Protein AF-A0AAW1XCC6-F1 (afdb_monomer_lite)

Organism: Rubus argutus (NCBI:txid59490)

Secondary structure (DSSP, 8-state):
-PPPEEEEETTTEEEETTS-EE-SSPPPP----S--TTT----EEEEEEETTEEEEEEPP-PPPP-

Structure (mmCIF, N/CA/C/O backbone):
data_AF-A0AAW1XCC6-F1
#
_entry.id   AF-A0AAW1XCC6-F1
#
loop_
_atom_site.group_PDB
_atom_site.id
_atom_site.type_symbol
_atom_site.label_atom_id
_atom_site.label_alt_id
_atom_site.label_comp_id
_atom_site.label_asym_id
_atom_site.label_entity_id
_atom_site.label_seq_id
_atom_site.pdbx_PDB_ins_code
_atom_site.Cartn_x
_atom_site.Cartn_y
_atom_site.Cartn_z
_atom_site.occupancy
_atom_site.B_iso_or_equiv
_atom_site.auth_seq_id
_atom_site.auth_comp_id
_atom_site.auth_asym_id
_atom_site.auth_atom_id
_atom_site.pdbx_PDB_model_num
ATOM 1 N N . MET A 1 1 ? -25.235 4.334 11.722 1.00 53.25 1 MET A N 1
ATOM 2 C CA . MET A 1 1 ? -24.336 4.758 12.818 1.00 53.25 1 MET A CA 1
ATOM 3 C C . MET A 1 1 ? -23.092 5.347 12.182 1.00 53.25 1 MET A C 1
ATOM 5 O O . MET A 1 1 ? -22.548 4.709 11.290 1.00 53.25 1 MET A O 1
ATOM 9 N N . ALA A 1 2 ? -22.703 6.567 12.550 1.00 75.19 2 ALA A N 1
ATOM 10 C CA . ALA A 1 2 ? -21.462 7.162 12.058 1.00 75.19 2 ALA A CA 1
ATOM 11 C C . ALA A 1 2 ? -20.272 6.446 12.714 1.00 75.19 2 ALA A C 1
ATOM 13 O O . ALA A 1 2 ? -20.294 6.225 13.925 1.00 75.19 2 ALA A O 1
ATOM 14 N N . LYS A 1 3 ? -19.271 6.044 11.924 1.00 82.50 3 LYS A N 1
ATOM 15 C CA . LYS A 1 3 ? -18.042 5.453 12.465 1.00 82.50 3 LYS A CA 1
ATOM 16 C C . LYS A 1 3 ? -17.213 6.543 13.141 1.00 82.50 3 LYS A C 1
ATOM 18 O O . LYS A 1 3 ? -16.987 7.598 12.553 1.00 82.50 3 LYS A O 1
ATOM 23 N N . GLU A 1 4 ? -16.766 6.284 14.365 1.00 90.31 4 GLU A N 1
ATOM 24 C CA . GLU A 1 4 ? -15.960 7.232 15.132 1.00 90.31 4 GLU A CA 1
ATOM 25 C C . GLU A 1 4 ? -14.497 7.191 14.673 1.00 90.31 4 GLU A C 1
ATOM 27 O O . GLU A 1 4 ? -13.891 6.118 14.578 1.00 90.31 4 GLU A O 1
ATOM 32 N N . ILE A 1 5 ? -13.935 8.362 14.372 1.00 89.44 5 ILE A N 1
ATOM 33 C CA . ILE A 1 5 ? -12.557 8.510 13.896 1.00 89.44 5 ILE A CA 1
ATOM 34 C C . ILE A 1 5 ? -11.610 8.406 15.095 1.00 89.44 5 ILE A C 1
ATOM 36 O O . ILE A 1 5 ? -11.769 9.109 16.092 1.00 89.44 5 ILE A O 1
ATOM 40 N N . ALA A 1 6 ? -10.628 7.513 14.999 1.00 91.25 6 ALA A N 1
ATOM 41 C CA . ALA A 1 6 ? -9.548 7.395 15.972 1.00 91.25 6 ALA A CA 1
ATOM 42 C C . ALA A 1 6 ? -8.404 8.366 15.653 1.00 91.25 6 ALA A C 1
ATOM 44 O O . ALA A 1 6 ? -7.865 9.003 16.553 1.00 91.25 6 ALA A O 1
ATOM 45 N N . SER A 1 7 ? -8.027 8.462 14.375 1.00 88.12 7 SER A N 1
ATOM 46 C CA . SER A 1 7 ? -6.977 9.354 13.881 1.00 88.12 7 SER A CA 1
ATOM 47 C C . SER A 1 7 ? -7.177 9.610 12.389 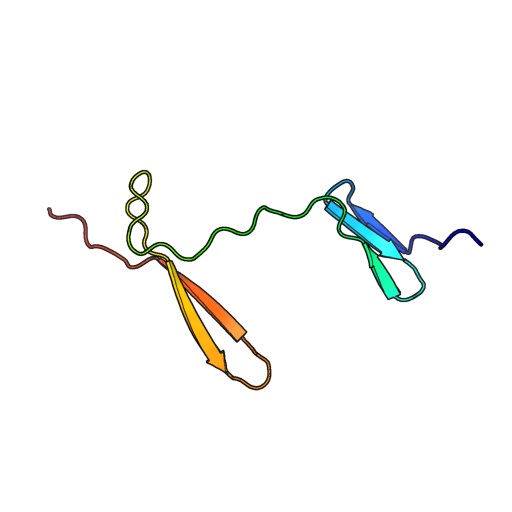1.00 88.12 7 SER A C 1
ATOM 49 O O . SER A 1 7 ? -7.566 8.703 11.653 1.00 88.12 7 SER A O 1
ATOM 51 N N . GLU A 1 8 ? -6.913 10.826 11.922 1.00 90.00 8 GLU A N 1
ATOM 52 C CA . GLU A 1 8 ? -7.004 11.168 10.504 1.00 90.00 8 GLU A CA 1
ATOM 53 C C . GLU A 1 8 ? -5.871 12.090 10.060 1.00 90.00 8 GLU A C 1
ATOM 55 O O . GLU A 1 8 ? -5.400 12.946 10.807 1.00 90.00 8 GLU A O 1
ATOM 60 N N . LEU A 1 9 ? -5.446 11.906 8.814 1.00 88.00 9 LEU A N 1
ATOM 61 C CA . LEU A 1 9 ? -4.505 12.76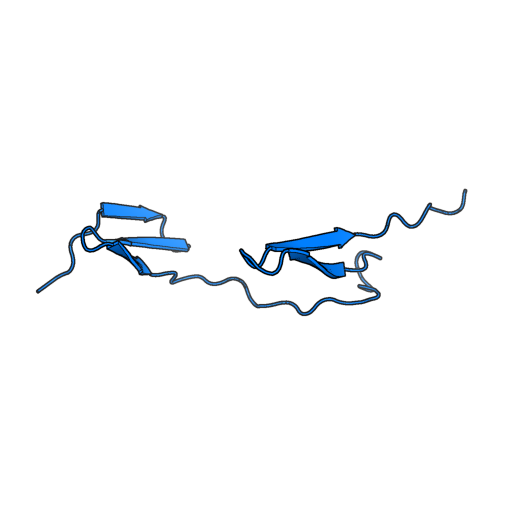8 8.117 1.00 88.00 9 LEU A CA 1
ATOM 62 C C . LEU A 1 9 ? -5.044 12.962 6.701 1.00 88.00 9 LEU A C 1
ATOM 64 O O . LEU A 1 9 ? -4.705 12.234 5.771 1.00 88.00 9 LEU A O 1
ATOM 68 N N . LEU A 1 10 ? -5.973 13.906 6.560 1.00 85.50 10 LEU A N 1
ATOM 69 C CA . LEU A 1 10 ? -6.656 14.165 5.295 1.00 85.50 10 LEU A CA 1
ATOM 70 C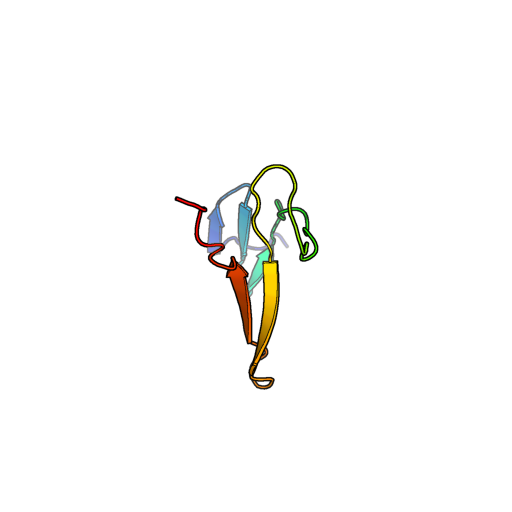 C . LEU A 1 10 ? -5.749 14.911 4.317 1.00 85.50 10 LEU A C 1
ATOM 72 O O . LEU A 1 10 ? -5.005 15.795 4.742 1.00 85.50 10 LEU A O 1
ATOM 76 N N . PRO A 1 11 ? -5.828 14.603 3.009 1.00 86.06 11 PRO A N 1
ATOM 77 C CA . PRO A 1 11 ? -6.698 13.613 2.342 1.00 86.06 11 PRO A CA 1
ATOM 78 C C . PRO A 1 11 ? -6.120 12.181 2.276 1.00 86.06 11 PRO A C 1
ATOM 80 O O . PRO A 1 11 ? -6.684 11.323 1.603 1.00 86.06 11 PRO A O 1
ATOM 83 N N . LEU A 1 12 ? -4.998 11.917 2.947 1.00 84.06 12 LEU A N 1
ATOM 84 C CA . LEU A 1 12 ? -4.200 10.700 2.779 1.00 84.06 12 LEU A CA 1
ATOM 85 C C . LEU A 1 12 ? -4.821 9.459 3.439 1.00 84.06 12 LEU A C 1
ATOM 87 O O . LEU A 1 12 ? -4.950 8.420 2.795 1.00 84.06 12 LEU A O 1
ATOM 91 N N . ILE A 1 13 ? -5.206 9.539 4.716 1.00 90.00 13 ILE A N 1
ATOM 92 C CA . ILE A 1 13 ? -5.649 8.368 5.487 1.00 90.00 13 ILE A CA 1
ATOM 93 C C . ILE A 1 13 ? -6.639 8.745 6.597 1.00 90.00 13 ILE A C 1
ATOM 95 O O . ILE A 1 13 ? -6.507 9.783 7.246 1.00 90.00 13 ILE A O 1
ATOM 99 N N . ARG A 1 14 ? -7.623 7.878 6.844 1.00 91.69 14 ARG A N 1
ATOM 100 C CA . ARG A 1 14 ? -8.534 7.922 7.995 1.00 91.69 14 ARG A CA 1
ATOM 101 C C . ARG A 1 14 ? -8.522 6.576 8.702 1.00 91.69 14 ARG A C 1
ATOM 103 O O . ARG A 1 14 ? -8.694 5.540 8.067 1.00 91.69 14 ARG A O 1
ATOM 110 N N . VAL A 1 15 ? -8.343 6.594 10.015 1.00 91.75 15 VAL A N 1
ATOM 111 C CA . VAL A 1 15 ? -8.362 5.412 10.877 1.00 91.75 15 VAL A CA 1
ATOM 112 C C . VAL A 1 15 ? -9.544 5.532 11.827 1.00 91.75 15 VAL A C 1
ATOM 114 O O . VAL A 1 15 ? -9.676 6.514 12.559 1.00 91.75 15 VAL A O 1
ATOM 117 N N . TYR A 1 16 ? -10.403 4.524 11.827 1.00 93.56 16 TYR A N 1
ATOM 118 C CA . TYR A 1 16 ? -11.579 4.445 12.683 1.00 93.56 16 TYR A CA 1
ATOM 119 C C . TYR A 1 16 ? -11.286 3.652 13.954 1.00 93.56 16 TYR A C 1
ATOM 121 O O . TYR A 1 16 ? -10.407 2.789 13.983 1.00 93.56 16 TYR A O 1
ATOM 129 N N . LYS A 1 17 ? -12.054 3.906 15.017 1.00 92.12 17 LYS A N 1
ATOM 130 C CA . LYS A 1 17 ? -11.925 3.167 16.285 1.00 92.12 17 LYS A CA 1
ATOM 131 C C . LYS A 1 17 ? -12.267 1.683 16.169 1.00 92.12 17 LYS A C 1
ATOM 133 O O . LYS A 1 17 ? -11.805 0.895 16.985 1.00 92.12 17 LYS A O 1
ATOM 138 N N . ASP A 1 18 ? -13.042 1.304 15.155 1.00 90.25 18 ASP A N 1
ATOM 139 C CA . ASP A 1 18 ? -13.365 -0.093 14.844 1.00 90.25 18 ASP A CA 1
ATOM 140 C C . ASP A 1 18 ? -12.204 -0.846 14.156 1.00 90.25 18 ASP A C 1
ATOM 142 O O . ASP A 1 18 ? -12.339 -2.027 13.846 1.00 90.25 18 A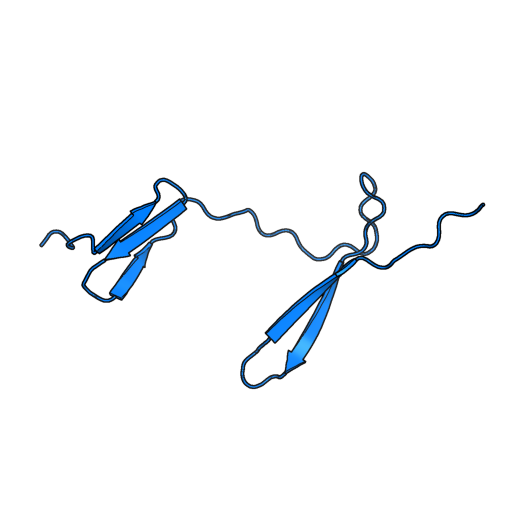SP A O 1
ATOM 146 N N . GLY A 1 19 ? -11.069 -0.177 13.916 1.00 85.12 19 GLY A N 1
ATOM 147 C CA . GLY A 1 19 ? -9.900 -0.733 13.235 1.00 85.12 19 GLY A CA 1
ATOM 148 C C . GLY A 1 19 ? -9.951 -0.623 11.709 1.00 85.12 19 GLY A C 1
ATOM 149 O O . GLY A 1 19 ? -8.991 -1.006 11.041 1.00 85.12 19 GLY A O 1
ATOM 150 N N . THR A 1 20 ? -11.029 -0.080 11.136 1.00 89.06 20 THR A N 1
ATOM 151 C CA . THR A 1 20 ? -11.113 0.166 9.691 1.00 89.06 20 THR A CA 1
ATOM 152 C C . THR A 1 20 ? -10.171 1.300 9.298 1.00 89.06 20 THR A C 1
ATOM 154 O O . THR A 1 20 ? -10.062 2.308 9.999 1.00 89.06 20 THR A O 1
ATOM 157 N N . VAL A 1 21 ? -9.526 1.164 8.141 1.00 90.00 21 VAL A N 1
ATOM 158 C CA . VAL A 1 21 ? -8.683 2.207 7.554 1.00 90.00 21 VAL A CA 1
ATOM 159 C C . VAL A 1 21 ? -9.224 2.567 6.178 1.00 90.00 21 VAL A C 1
ATOM 161 O O . VAL A 1 21 ? -9.357 1.702 5.316 1.00 90.00 21 VAL A O 1
ATOM 164 N N . GLU A 1 22 ? -9.503 3.845 5.966 1.00 88.44 22 GLU A N 1
ATOM 165 C CA . GLU A 1 22 ? -9.792 4.421 4.657 1.00 88.44 22 GLU A CA 1
ATOM 166 C C . GLU A 1 22 ? -8.551 5.142 4.128 1.00 88.44 22 GLU A C 1
ATOM 168 O O . GLU A 1 22 ? -7.870 5.857 4.866 1.00 88.44 22 GLU A O 1
ATOM 173 N N . ARG A 1 23 ? -8.263 4.970 2.835 1.00 89.12 23 ARG A N 1
ATOM 174 C CA . ARG A 1 23 ? -7.158 5.630 2.123 1.00 89.12 23 ARG A CA 1
ATOM 175 C C . ARG A 1 23 ? -7.733 6.410 0.937 1.00 89.12 23 ARG A C 1
ATOM 177 O O . ARG A 1 23 ? -7.778 5.874 -0.164 1.00 89.12 23 ARG A O 1
ATOM 184 N N . PRO A 1 24 ? -8.261 7.626 1.163 1.00 82.12 24 PRO A N 1
ATOM 185 C CA . PRO A 1 24 ? -8.994 8.368 0.135 1.00 82.12 24 PRO A CA 1
ATOM 186 C C . PRO A 1 24 ? -8.102 8.863 -1.007 1.00 82.12 24 PRO A C 1
ATOM 188 O O . PRO A 1 24 ? -8.577 9.041 -2.125 1.00 82.12 24 PRO A O 1
ATOM 191 N N . MET A 1 25 ? -6.821 9.099 -0.724 1.00 79.88 25 MET A N 1
ATOM 192 C CA . MET A 1 25 ? -5.826 9.509 -1.706 1.00 79.88 25 MET A CA 1
ATOM 193 C C . MET A 1 25 ? -4.784 8.403 -1.847 1.00 79.88 25 MET A C 1
ATOM 195 O O . MET A 1 25 ? -3.862 8.286 -1.041 1.00 79.88 25 MET A O 1
ATOM 199 N N . GLU A 1 26 ? -4.961 7.579 -2.875 1.00 73.94 26 GLU A N 1
ATOM 200 C CA . GLU A 1 26 ? -4.018 6.529 -3.245 1.00 73.94 26 GLU A CA 1
ATOM 201 C C . GLU A 1 26 ? -3.036 7.067 -4.294 1.00 73.94 26 GLU A C 1
ATOM 203 O O . GLU A 1 26 ? -3.418 7.814 -5.199 1.00 73.94 26 GLU A O 1
ATOM 208 N N . SER A 1 27 ? -1.754 6.723 -4.171 1.00 74.75 27 SER A N 1
ATOM 209 C CA . SER A 1 27 ? -0.783 7.019 -5.224 1.00 74.75 27 SER A CA 1
ATOM 210 C C . SER A 1 27 ? -1.066 6.138 -6.441 1.00 74.75 27 SER A C 1
ATOM 212 O O . SER A 1 27 ? -1.331 4.946 -6.255 1.00 74.75 27 SER A O 1
ATOM 214 N N . PRO A 1 28 ? -0.962 6.662 -7.675 1.00 77.00 28 PRO A N 1
ATOM 215 C CA . PRO A 1 28 ? -1.093 5.834 -8.864 1.00 77.00 28 PRO A CA 1
ATOM 216 C C . PRO A 1 28 ? -0.038 4.727 -8.834 1.00 77.00 28 PRO A C 1
ATOM 218 O O . PRO A 1 28 ? 1.137 4.977 -8.561 1.00 77.00 28 PRO A O 1
ATOM 221 N N . TYR A 1 29 ? -0.466 3.495 -9.100 1.00 75.12 29 TYR A N 1
ATOM 222 C CA . TYR A 1 29 ? 0.454 2.374 -9.231 1.00 75.12 29 TYR A CA 1
ATOM 223 C C . TYR A 1 29 ? 1.328 2.577 -10.475 1.00 75.12 29 TYR A C 1
ATOM 225 O O . TYR A 1 29 ? 0.807 2.694 -11.586 1.00 75.12 29 TYR A O 1
ATOM 233 N N . VAL A 1 30 ? 2.650 2.610 -10.290 1.00 67.69 30 VAL A N 1
ATOM 234 C CA . VAL A 1 30 ? 3.626 2.691 -11.384 1.00 67.69 30 VAL A CA 1
ATOM 235 C C . VAL A 1 30 ? 4.313 1.328 -11.506 1.00 67.69 30 VAL A C 1
ATOM 237 O O . VAL A 1 30 ? 4.942 0.893 -10.539 1.00 67.69 30 VAL A O 1
ATOM 240 N N . PRO A 1 31 ? 4.187 0.624 -12.647 1.00 68.00 31 PRO A N 1
ATOM 241 C CA . PRO A 1 31 ? 4.847 -0.660 -12.835 1.00 68.00 31 PRO A CA 1
ATOM 242 C C . PRO A 1 31 ? 6.378 -0.496 -12.868 1.00 68.00 31 PRO A C 1
ATOM 244 O O . PRO A 1 31 ? 6.872 0.549 -13.304 1.00 68.00 31 PRO A O 1
ATOM 247 N N . PRO A 1 32 ? 7.143 -1.520 -12.451 1.00 63.59 32 PRO A N 1
ATOM 248 C CA . PRO A 1 32 ? 8.599 -1.491 -12.526 1.00 63.59 32 PRO A CA 1
ATOM 249 C C . PRO A 1 32 ? 9.057 -1.319 -13.980 1.00 63.59 32 PRO A C 1
ATOM 251 O O . PRO A 1 32 ? 8.654 -2.080 -14.863 1.00 63.59 32 PRO A O 1
ATOM 254 N N . SER A 1 33 ? 9.895 -0.310 -14.231 1.00 62.34 33 SER A N 1
ATOM 255 C CA . SER A 1 33 ? 10.428 -0.009 -15.563 1.00 62.34 33 SER A CA 1
ATOM 256 C C . SER A 1 33 ? 11.928 -0.315 -15.614 1.00 62.34 33 SER A C 1
ATOM 258 O O . SER A 1 33 ? 12.671 0.128 -14.734 1.00 62.34 33 SER A O 1
ATOM 260 N N . PRO A 1 34 ? 12.411 -1.034 -16.645 1.00 58.50 34 PRO A N 1
ATOM 261 C CA . PRO A 1 34 ? 13.833 -1.301 -16.834 1.00 58.50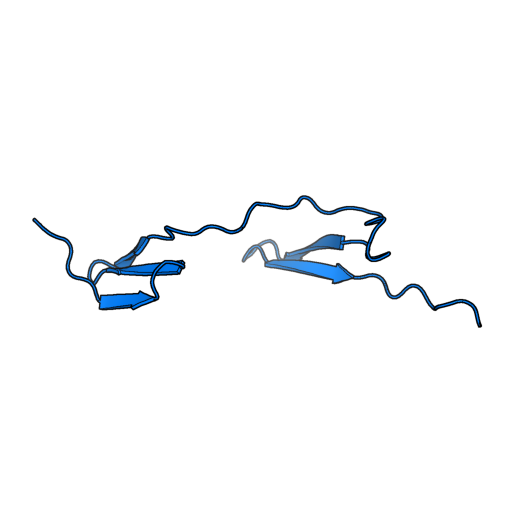 34 PRO A CA 1
ATOM 262 C C . PRO A 1 34 ? 14.660 -0.028 -17.034 1.00 58.50 34 PRO A C 1
ATOM 264 O O . PRO A 1 34 ? 15.778 0.047 -16.535 1.00 58.50 34 PRO A O 1
ATOM 267 N N . GLN A 1 35 ? 14.131 0.974 -17.731 1.00 59.50 35 GLN A N 1
ATOM 268 C CA . GLN A 1 35 ? 14.796 2.252 -17.963 1.00 59.50 35 GLN A CA 1
ATOM 269 C C . GLN A 1 35 ? 13.737 3.346 -18.014 1.00 59.50 35 GLN A C 1
ATOM 271 O O . GLN A 1 35 ? 12.986 3.452 -18.983 1.00 59.50 35 GLN A O 1
ATOM 276 N N . ASP A 1 36 ? 13.683 4.161 -16.971 1.00 61.16 36 ASP A N 1
ATOM 277 C CA . ASP A 1 36 ? 12.947 5.414 -17.004 1.00 61.16 36 ASP A CA 1
ATOM 278 C C . ASP A 1 36 ? 13.741 6.443 -17.843 1.00 61.16 36 ASP A C 1
ATOM 280 O O . ASP A 1 36 ? 14.884 6.759 -17.491 1.00 61.16 36 ASP A O 1
ATOM 284 N N . PRO A 1 37 ? 13.207 6.933 -18.978 1.00 60.22 37 PRO A N 1
ATOM 285 C CA . PRO A 1 37 ? 13.932 7.833 -19.875 1.00 60.22 37 PRO A CA 1
ATOM 286 C C . PRO A 1 37 ? 14.152 9.240 -19.295 1.00 60.22 37 PRO A C 1
ATOM 288 O O . PRO A 1 37 ? 15.008 9.958 -19.810 1.00 60.22 37 PRO A O 1
ATOM 291 N N . GLU A 1 38 ? 13.433 9.640 -18.238 1.00 65.56 38 GLU A N 1
ATOM 292 C CA . GLU A 1 38 ? 13.627 10.933 -17.566 1.00 65.56 38 GLU A CA 1
ATOM 293 C C . GLU A 1 38 ? 14.709 10.869 -16.481 1.00 65.56 38 GLU A C 1
ATOM 295 O O . GLU A 1 38 ? 15.453 11.833 -16.294 1.00 65.56 38 GLU A O 1
ATOM 300 N N . THR A 1 39 ? 14.835 9.745 -15.770 1.00 59.81 39 THR A N 1
ATOM 301 C CA . THR A 1 39 ? 15.722 9.641 -14.594 1.00 59.81 39 THR A CA 1
ATOM 302 C C . THR A 1 39 ? 16.890 8.667 -14.759 1.00 59.81 39 THR A C 1
ATOM 304 O O . THR A 1 39 ? 17.833 8.701 -13.966 1.00 59.81 39 THR A O 1
ATOM 307 N N . GLY A 1 40 ? 16.871 7.806 -15.781 1.00 59.78 40 GLY A N 1
ATOM 308 C CA . GLY A 1 40 ? 17.873 6.754 -15.989 1.00 59.78 40 GLY A CA 1
ATOM 309 C C . GLY A 1 40 ? 17.849 5.661 -14.916 1.00 59.78 40 GLY A C 1
ATOM 310 O O . GLY A 1 40 ? 18.781 4.860 -14.828 1.00 59.78 40 GLY A O 1
ATOM 311 N N . VAL A 1 41 ? 16.804 5.638 -14.085 1.00 59.56 41 VAL A N 1
ATOM 312 C CA . VAL A 1 41 ? 16.616 4.672 -13.006 1.00 59.56 41 VAL A CA 1
ATOM 313 C C . VAL A 1 41 ? 15.911 3.435 -13.563 1.00 59.56 41 VAL A C 1
ATOM 315 O O . VAL A 1 41 ? 14.946 3.534 -14.318 1.00 59.56 41 VAL A O 1
ATOM 318 N N . SER A 1 42 ? 16.405 2.257 -13.188 1.00 59.53 42 SER A N 1
ATOM 319 C CA . SER A 1 42 ? 15.667 0.998 -13.324 1.00 59.53 42 SER A CA 1
ATOM 320 C C . SER A 1 42 ? 15.026 0.682 -11.983 1.00 59.53 42 SER A C 1
ATOM 322 O O . SER A 1 42 ? 15.658 0.884 -10.950 1.00 59.53 42 SER A O 1
ATOM 324 N N . SER A 1 43 ? 13.820 0.146 -11.957 1.00 62.69 43 SER A N 1
ATOM 325 C CA . SER A 1 43 ? 13.273 -0.464 -10.748 1.00 62.69 43 SER A CA 1
ATOM 326 C C . SER A 1 43 ? 13.045 -1.946 -11.009 1.00 62.69 43 SER A C 1
ATOM 328 O O . SER A 1 43 ? 12.460 -2.337 -12.018 1.00 62.69 43 SER A O 1
ATOM 330 N N . LYS A 1 44 ? 13.537 -2.797 -10.104 1.00 66.81 44 LYS A N 1
ATOM 331 C CA . LYS A 1 44 ? 13.214 -4.224 -10.098 1.00 66.81 44 LYS A CA 1
ATOM 332 C C . LYS A 1 44 ? 12.617 -4.595 -8.755 1.00 66.81 44 LYS A C 1
ATOM 334 O O . LYS A 1 44 ? 13.222 -4.331 -7.718 1.00 66.81 44 LYS A O 1
ATOM 339 N N . ASP A 1 45 ? 11.464 -5.244 -8.808 1.00 64.69 45 ASP A N 1
ATOM 340 C CA . ASP A 1 45 ? 10.836 -5.861 -7.650 1.00 64.69 45 ASP A CA 1
ATOM 341 C C . ASP A 1 45 ? 11.500 -7.212 -7.368 1.00 64.69 45 ASP A C 1
ATOM 343 O O . ASP A 1 45 ? 11.578 -8.086 -8.238 1.00 64.69 45 ASP A O 1
ATOM 347 N N . ILE A 1 46 ? 12.032 -7.367 -6.156 1.00 62.28 46 ILE A N 1
ATOM 348 C CA . ILE A 1 46 ? 12.638 -8.613 -5.683 1.00 62.28 46 ILE A CA 1
ATOM 349 C C . ILE A 1 46 ? 11.878 -9.066 -4.438 1.00 62.28 46 ILE A C 1
ATOM 351 O O . ILE A 1 46 ? 11.815 -8.342 -3.443 1.00 62.28 46 ILE A O 1
ATOM 355 N N . THR A 1 47 ? 11.319 -10.276 -4.483 1.00 65.25 47 THR A N 1
ATOM 356 C CA . THR A 1 47 ? 10.730 -10.936 -3.312 1.00 65.25 47 THR A CA 1
ATOM 357 C C . THR A 1 47 ? 11.853 -11.424 -2.399 1.00 65.25 47 THR A C 1
ATOM 359 O O . THR A 1 47 ? 12.652 -12.270 -2.791 1.00 65.25 47 THR A O 1
ATOM 362 N N . ILE A 1 48 ? 11.938 -10.867 -1.190 1.00 62.69 48 ILE A N 1
ATOM 363 C CA . ILE A 1 48 ? 12.990 -11.183 -0.207 1.00 62.69 48 ILE A CA 1
ATOM 364 C C . ILE A 1 48 ? 12.576 -12.365 0.685 1.00 62.69 48 ILE A C 1
ATOM 366 O O . ILE A 1 48 ? 13.422 -13.128 1.141 1.00 62.69 48 ILE A O 1
ATOM 370 N N . SER A 1 49 ? 11.275 -12.533 0.931 1.00 57.47 49 SER A N 1
ATOM 371 C CA . SER A 1 49 ? 10.695 -13.645 1.690 1.00 57.47 49 SER A CA 1
ATOM 372 C C . SER A 1 49 ? 9.237 -13.828 1.280 1.00 57.47 49 SER A C 1
ATOM 374 O O . SER A 1 49 ? 8.558 -12.841 0.989 1.00 57.47 49 SER A O 1
ATOM 376 N N . ASP A 1 50 ? 8.755 -15.071 1.269 1.00 68.56 50 ASP A N 1
ATOM 377 C CA . ASP A 1 50 ? 7.348 -15.400 1.004 1.00 68.56 50 ASP A CA 1
ATOM 378 C C . ASP A 1 50 ? 6.477 -15.386 2.272 1.00 68.56 50 ASP A C 1
ATOM 380 O O . ASP A 1 50 ? 5.246 -15.386 2.191 1.00 68.56 50 ASP A O 1
ATOM 384 N N . SER A 1 51 ? 7.092 -15.326 3.456 1.00 56.22 51 SER A N 1
ATOM 385 C CA . SER A 1 51 ? 6.391 -15.432 4.739 1.00 56.22 51 SER A CA 1
ATOM 386 C C . SER A 1 51 ? 7.047 -14.560 5.817 1.00 56.22 51 SER A C 1
ATOM 388 O O . SER A 1 51 ? 7.889 -15.056 6.569 1.00 56.22 51 SER A O 1
ATOM 390 N N . PRO A 1 52 ? 6.671 -13.271 5.936 1.00 57.84 52 PRO A N 1
ATOM 391 C CA . PRO A 1 52 ? 5.681 -12.527 5.143 1.00 57.84 52 PRO A CA 1
ATOM 392 C C . PRO A 1 52 ? 6.223 -12.082 3.776 1.00 57.84 52 PRO A C 1
ATOM 394 O O . PRO A 1 52 ? 7.430 -11.937 3.608 1.00 57.84 52 PRO A O 1
ATOM 397 N N . LYS A 1 53 ? 5.321 -11.820 2.818 1.00 61.72 53 LYS A N 1
ATOM 398 C CA . LYS A 1 53 ? 5.673 -11.280 1.495 1.00 61.72 53 LYS A CA 1
ATOM 399 C C . LYS A 1 53 ? 6.303 -9.896 1.641 1.00 61.72 53 LYS A C 1
ATOM 401 O O . LYS A 1 53 ? 5.598 -8.918 1.882 1.00 61.72 53 LYS A O 1
ATOM 406 N N . ILE A 1 54 ? 7.621 -9.823 1.498 1.00 64.44 54 ILE A N 1
ATOM 407 C CA . ILE A 1 54 ? 8.391 -8.575 1.535 1.00 64.44 54 ILE A CA 1
ATOM 408 C C . ILE A 1 54 ? 8.984 -8.358 0.145 1.00 64.44 54 ILE A C 1
ATOM 410 O O . ILE A 1 54 ? 9.734 -9.202 -0.349 1.00 64.44 54 ILE A O 1
ATOM 414 N N . CYS A 1 55 ? 8.649 -7.230 -0.479 1.00 57.66 55 CYS A N 1
ATOM 415 C CA . CYS A 1 55 ? 9.252 -6.777 -1.728 1.00 57.66 55 CYS A CA 1
ATOM 416 C C . CYS A 1 55 ? 10.060 -5.504 -1.463 1.00 57.66 55 CYS A C 1
ATOM 418 O O . CYS A 1 55 ? 9.629 -4.658 -0.678 1.00 57.66 55 CYS A O 1
ATOM 420 N N . SER A 1 56 ? 11.220 -5.371 -2.101 1.00 60.97 56 SER A N 1
ATOM 421 C CA . SER A 1 56 ? 12.021 -4.146 -2.086 1.00 60.97 56 SER A CA 1
ATOM 422 C C . SER A 1 56 ? 12.365 -3.743 -3.514 1.00 60.97 56 SER A C 1
ATOM 424 O O . SER A 1 56 ? 12.766 -4.597 -4.310 1.00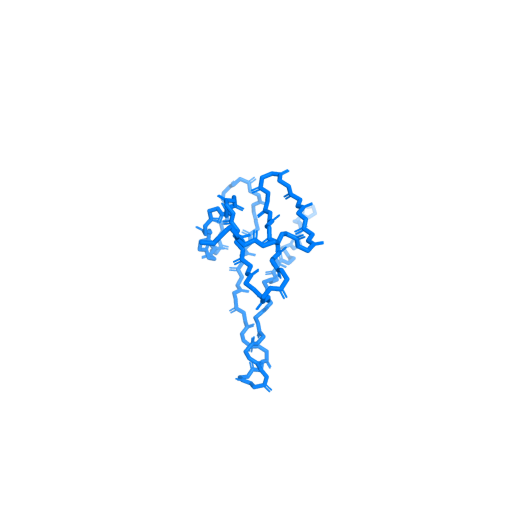 60.97 56 SER A O 1
ATOM 426 N N . SER A 1 57 ? 12.232 -2.454 -3.823 1.00 65.31 57 SER A N 1
ATOM 427 C CA . SER A 1 57 ? 12.578 -1.883 -5.124 1.00 65.31 57 SER A CA 1
ATOM 428 C C . SER A 1 57 ? 13.945 -1.195 -5.019 1.00 65.31 57 SER A C 1
ATOM 430 O O . SER A 1 57 ? 14.091 -0.190 -4.324 1.00 65.31 57 SER A O 1
ATOM 432 N N . PHE A 1 58 ? 14.961 -1.737 -5.696 1.00 61.72 58 PHE A N 1
ATOM 433 C CA . PHE A 1 58 ? 16.307 -1.149 -5.747 1.00 61.72 58 PHE A CA 1
ATOM 434 C C . PHE A 1 58 ? 16.539 -0.407 -7.074 1.00 61.72 58 PHE A C 1
ATOM 436 O O . PHE A 1 58 ? 16.302 -1.000 -8.130 1.00 61.72 58 PHE A O 1
ATOM 443 N N . PRO A 1 59 ? 17.062 0.834 -7.054 1.00 53.84 59 PRO A N 1
ATOM 444 C CA . PRO A 1 59 ? 17.617 1.468 -8.244 1.00 53.84 59 PRO A CA 1
ATOM 445 C C . PRO A 1 59 ? 19.002 0.867 -8.561 1.00 53.84 59 PRO A C 1
ATOM 447 O O . PRO A 1 59 ? 19.838 0.783 -7.656 1.00 53.84 59 PRO A O 1
ATOM 450 N N . PRO A 1 60 ? 19.315 0.445 -9.803 1.00 49.69 60 PRO A N 1
ATOM 451 C CA . PRO A 1 60 ? 20.663 0.040 -10.149 1.00 49.69 60 PRO A CA 1
ATOM 452 C C . PRO A 1 60 ? 21.556 1.275 -10.153 1.00 49.69 60 PRO A C 1
ATOM 454 O O . PRO A 1 60 ? 21.265 2.290 -10.789 1.00 49.69 60 PRO A O 1
ATOM 457 N N . SER A 1 61 ? 22.686 1.179 -9.465 1.00 51.44 61 SER A N 1
ATOM 458 C CA . SER A 1 61 ? 23.773 2.131 -9.627 1.00 51.44 61 SER A CA 1
ATOM 459 C C . SER A 1 61 ? 24.412 1.906 -10.999 1.00 51.44 61 SER A C 1
ATOM 461 O O . SER A 1 61 ? 25.301 1.065 -11.134 1.00 51.44 61 SER A O 1
ATOM 463 N N . ASN A 1 62 ? 23.981 2.637 -12.026 1.00 49.34 62 ASN A N 1
ATOM 464 C CA . ASN A 1 62 ? 24.809 2.780 -13.220 1.00 49.34 62 ASN A CA 1
ATOM 465 C C . ASN A 1 62 ? 25.998 3.681 -12.846 1.00 49.34 62 ASN A C 1
ATOM 467 O O . ASN A 1 62 ? 25.777 4.844 -12.492 1.00 49.34 62 ASN A O 1
ATOM 471 N N . PRO A 1 63 ? 27.252 3.194 -12.883 1.00 50.94 63 PRO A N 1
ATOM 472 C CA . PRO A 1 63 ? 28.391 4.086 -12.741 1.00 50.94 63 PRO A CA 1
ATOM 473 C C . PRO A 1 63 ? 28.338 5.084 -13.902 1.00 50.94 63 PRO A C 1
ATOM 475 O O . PRO A 1 63 ? 28.296 4.683 -15.066 1.00 50.94 63 PRO A O 1
ATOM 478 N N . LYS A 1 64 ? 28.298 6.388 -13.600 1.00 47.66 64 LYS A N 1
ATOM 479 C CA . LYS A 1 64 ? 28.444 7.412 -14.641 1.00 47.66 64 LYS A CA 1
ATOM 480 C C . LYS A 1 64 ? 29.799 7.184 -15.328 1.00 47.66 64 LYS A C 1
ATOM 482 O O . LYS A 1 64 ? 30.798 7.087 -14.607 1.00 47.66 64 LYS A O 1
ATOM 487 N N . PRO A 1 65 ? 29.867 7.076 -16.668 1.00 53.06 65 PRO A N 1
ATOM 488 C CA . PRO A 1 65 ? 31.152 7.088 -17.352 1.00 53.06 65 PRO A CA 1
ATOM 489 C C . PRO A 1 65 ? 31.873 8.402 -17.018 1.00 53.06 65 PRO A C 1
ATOM 491 O O . PRO A 1 65 ? 31.240 9.457 -16.942 1.00 53.06 65 PRO A O 1
ATOM 494 N N . LYS A 1 66 ? 33.169 8.285 -16.717 1.00 48.19 66 LYS A N 1
ATOM 495 C CA . LYS A 1 66 ? 34.062 9.384 -16.333 1.00 48.19 66 LYS A CA 1
ATOM 496 C C . LYS A 1 66 ? 34.362 10.305 -17.511 1.00 48.19 66 LYS A C 1
ATOM 498 O O . LYS A 1 66 ? 34.472 9.773 -18.636 1.00 48.19 66 LYS A O 1
#

Sequence (66 aa):
MAKEIASELLPLIRVYKDGTVERPMESPYVPPSPQDPETGVSSKDITISDSPKICSSFPPSNPKPK

pLDDT: mean 70.66, std 14.29, range [47.66, 93.56]

Foldseek 3Di:
DDFAWPDDDPPAWTATPVRDIDGNDDDDDDDFDCQDPVPRWGWDWDQPDVVPGDTDTDTDPDPDDD

Radius of gyration: 18.71 Å; chains: 1; bounding box: 58×30×36 Å